Protein AF-A0A432KIL0-F1 (afdb_monomer_lite)

Structure (mmCIF, N/CA/C/O backbone):
data_AF-A0A432KIL0-F1
#
_entry.id   AF-A0A432KIL0-F1
#
loop_
_atom_site.group_PDB
_atom_site.id
_atom_site.type_symbol
_atom_site.label_atom_id
_atom_site.label_alt_id
_atom_site.label_comp_id
_atom_site.label_asym_id
_atom_site.label_entity_id
_atom_site.label_seq_id
_atom_site.pdbx_PDB_ins_code
_atom_site.Cartn_x
_atom_site.Cartn_y
_atom_site.Cartn_z
_atom_site.occupancy
_atom_site.B_iso_or_equiv
_atom_site.auth_seq_id
_atom_site.auth_comp_id
_atom_site.auth_asym_id
_atom_site.auth_atom_id
_atom_site.pdbx_PDB_model_num
ATOM 1 N N . MET A 1 1 ? -23.155 7.969 -18.375 1.00 41.41 1 MET A N 1
ATOM 2 C CA . MET A 1 1 ? -21.833 7.381 -18.048 1.00 41.41 1 MET A CA 1
ATOM 3 C C . MET A 1 1 ? -21.073 8.154 -16.961 1.00 41.41 1 MET A C 1
ATOM 5 O O . MET A 1 1 ? -20.628 7.535 -16.007 1.00 41.41 1 MET A O 1
ATOM 9 N N . LEU A 1 2 ? -21.016 9.494 -17.007 1.00 46.47 2 LEU A N 1
ATOM 10 C CA . LEU A 1 2 ? -20.268 10.335 -16.044 1.00 46.47 2 LEU A CA 1
ATOM 11 C C . LEU A 1 2 ? -20.782 10.332 -14.583 1.00 46.47 2 LEU A C 1
ATOM 13 O O . LEU A 1 2 ? -20.023 10.619 -13.663 1.00 46.47 2 LEU A O 1
ATOM 17 N N . LYS A 1 3 ? -22.050 9.970 -14.336 1.00 41.59 3 LYS A N 1
ATOM 18 C CA . LYS A 1 3 ? -22.606 9.853 -12.970 1.00 41.59 3 LYS A CA 1
ATOM 19 C C . LYS A 1 3 ? -22.033 8.663 -12.180 1.00 41.59 3 LYS A C 1
ATOM 21 O O . LYS A 1 3 ? -21.930 8.770 -10.965 1.00 41.59 3 LYS A O 1
ATOM 26 N N . LYS A 1 4 ? -21.621 7.576 -12.855 1.00 49.38 4 LYS A N 1
ATOM 27 C CA . LYS A 1 4 ? -20.997 6.399 -12.215 1.00 49.38 4 LYS A CA 1
ATOM 28 C C . LYS A 1 4 ? -19.566 6.685 -11.745 1.00 49.38 4 LYS A C 1
ATOM 30 O O . LYS A 1 4 ? -19.168 6.195 -10.701 1.00 49.38 4 LYS A O 1
ATOM 35 N N . LEU A 1 5 ? -18.831 7.551 -12.451 1.00 51.44 5 LEU A N 1
ATOM 36 C CA . LEU A 1 5 ? -17.496 8.002 -12.033 1.00 51.44 5 LEU A CA 1
ATOM 37 C C . LEU A 1 5 ? -17.541 8.834 -10.738 1.00 51.44 5 LEU A C 1
ATOM 39 O O . LEU A 1 5 ? -16.647 8.719 -9.916 1.00 51.44 5 LEU A O 1
ATOM 43 N N . LYS A 1 6 ? -18.619 9.599 -10.499 1.00 50.50 6 LYS A N 1
ATOM 44 C CA . LYS A 1 6 ? -18.862 10.287 -9.211 1.00 50.50 6 LYS A CA 1
ATOM 45 C C . LYS A 1 6 ? -19.185 9.338 -8.046 1.00 50.50 6 LYS A C 1
ATOM 47 O O . LYS A 1 6 ? -19.224 9.791 -6.909 1.00 50.50 6 LYS A O 1
ATOM 52 N N . GLN A 1 7 ? -19.468 8.064 -8.325 1.00 53.50 7 GLN A N 1
ATOM 53 C CA . GLN A 1 7 ? -19.742 7.027 -7.324 1.00 53.50 7 GLN A CA 1
ATOM 54 C C . GLN A 1 7 ? -18.546 6.100 -7.086 1.00 53.50 7 GLN A C 1
ATOM 56 O O . GLN A 1 7 ? -18.648 5.202 -6.251 1.00 53.50 7 GLN A O 1
ATOM 61 N N . LEU A 1 8 ? -17.424 6.305 -7.787 1.00 62.19 8 LEU A N 1
ATOM 62 C CA . LEU A 1 8 ? -16.148 5.715 -7.399 1.00 62.19 8 LEU A CA 1
ATOM 63 C C . LEU A 1 8 ? -15.757 6.399 -6.089 1.00 62.19 8 LEU A C 1
ATOM 65 O O . LEU A 1 8 ? -15.179 7.474 -6.084 1.00 62.19 8 LEU A O 1
ATOM 69 N N . GLY A 1 9 ? -16.248 5.850 -4.981 1.00 66.69 9 GLY A N 1
ATOM 70 C CA . GLY A 1 9 ? -16.006 6.385 -3.652 1.00 66.69 9 GLY A CA 1
ATOM 71 C C . GLY A 1 9 ? -14.551 6.169 -3.214 1.00 66.69 9 GLY A C 1
ATOM 72 O O . GLY A 1 9 ? -13.683 5.864 -4.033 1.00 66.69 9 GLY A O 1
ATOM 73 N N . PRO A 1 10 ? -14.274 6.204 -1.900 1.00 73.00 10 PRO A N 1
ATOM 74 C CA . PRO A 1 10 ? -12.912 6.120 -1.365 1.00 73.00 10 PRO A CA 1
ATOM 75 C C . PRO A 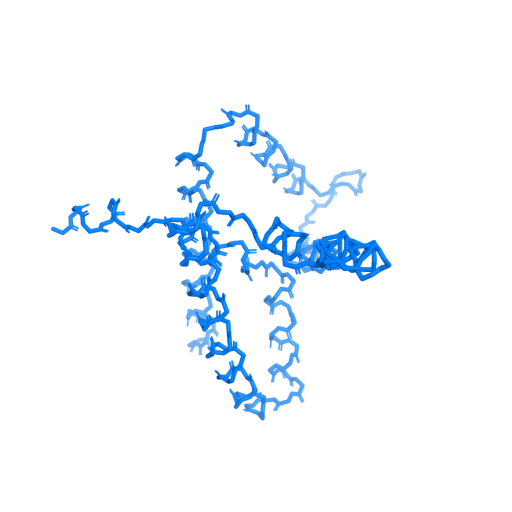1 10 ? -12.165 4.826 -1.734 1.00 73.00 10 PRO A C 1
ATOM 77 O O . PRO A 1 10 ? -10.958 4.753 -1.548 1.00 73.00 10 PRO A O 1
ATOM 80 N N . GLY A 1 11 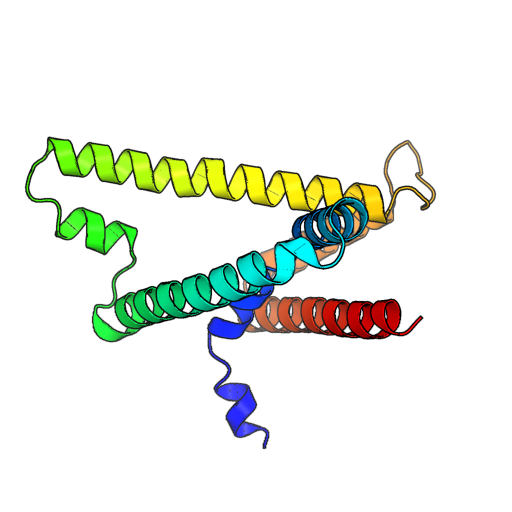? -12.846 3.813 -2.282 1.00 79.00 11 GLY A N 1
ATOM 81 C CA . GLY A 1 11 ? -12.232 2.568 -2.740 1.00 79.00 11 GLY A CA 1
ATOM 82 C C . GLY A 1 11 ? -11.145 2.759 -3.802 1.00 79.00 11 GLY A C 1
ATOM 83 O O . GLY A 1 11 ? -10.144 2.055 -3.743 1.00 79.00 11 GLY A O 1
ATOM 84 N N . MET A 1 12 ? -11.281 3.727 -4.721 1.00 77.00 12 MET A N 1
ATOM 85 C CA . MET A 1 12 ? -10.204 4.008 -5.684 1.00 77.00 12 MET A CA 1
ATOM 86 C C . MET A 1 12 ? -8.979 4.614 -5.010 1.00 77.00 12 MET A C 1
ATOM 88 O O . MET A 1 12 ? -7.861 4.229 -5.331 1.00 77.00 12 MET A O 1
ATOM 92 N N . LEU A 1 13 ? -9.183 5.518 -4.051 1.00 79.56 13 LEU A N 1
ATOM 93 C CA . LEU A 1 13 ? -8.091 6.082 -3.266 1.00 79.56 13 LEU A CA 1
ATOM 94 C C . LEU A 1 13 ? -7.368 4.992 -2.465 1.00 79.56 13 LEU A C 1
ATOM 96 O O . LEU A 1 13 ? -6.144 4.955 -2.436 1.00 79.56 13 LEU A O 1
ATOM 100 N N . VAL A 1 14 ? -8.133 4.087 -1.850 1.00 83.31 14 VAL A N 1
ATOM 101 C CA . VAL A 1 14 ? -7.592 2.943 -1.112 1.00 83.31 14 VAL A CA 1
ATOM 102 C C . VAL A 1 14 ? -6.798 2.038 -2.049 1.00 83.31 14 VAL A C 1
ATOM 104 O O . VAL A 1 14 ? -5.652 1.740 -1.747 1.00 83.31 14 VAL A O 1
ATOM 107 N N . ALA A 1 15 ? -7.354 1.652 -3.200 1.00 81.56 15 ALA A N 1
ATOM 108 C CA . ALA A 1 15 ? -6.648 0.837 -4.188 1.00 81.56 15 ALA A CA 1
ATOM 109 C C . ALA A 1 15 ? -5.368 1.521 -4.686 1.00 81.56 15 ALA A C 1
ATOM 111 O O . ALA A 1 15 ? -4.330 0.875 -4.794 1.00 81.56 15 ALA A O 1
ATOM 112 N N . ALA A 1 16 ? -5.424 2.833 -4.927 1.00 81.19 16 ALA A N 1
ATOM 113 C CA . ALA A 1 16 ? -4.270 3.587 -5.380 1.00 81.19 16 ALA A CA 1
ATOM 114 C C . ALA A 1 16 ? -3.162 3.672 -4.320 1.00 81.19 16 ALA A C 1
ATOM 116 O O . ALA A 1 16 ? -1.988 3.683 -4.669 1.00 81.19 16 ALA A O 1
ATOM 117 N N . ALA A 1 17 ? -3.516 3.668 -3.032 1.00 79.75 17 ALA A N 1
ATOM 118 C CA . ALA A 1 17 ? -2.543 3.651 -1.943 1.00 79.75 17 ALA A CA 1
ATOM 119 C C . ALA A 1 17 ? -1.747 2.332 -1.854 1.00 79.75 17 ALA A C 1
ATOM 121 O O . ALA A 1 17 ? -0.635 2.337 -1.328 1.00 79.75 17 ALA A O 1
ATOM 122 N N . PHE A 1 18 ? -2.285 1.221 -2.375 1.00 79.88 18 PHE A N 1
ATOM 123 C CA . PHE A 1 18 ? -1.635 -0.100 -2.363 1.00 79.88 18 PHE A CA 1
ATOM 124 C C . PHE A 1 18 ? -0.724 -0.367 -3.568 1.00 79.88 18 PHE A C 1
ATOM 126 O O . PHE A 1 18 ? -0.091 -1.419 -3.620 1.00 79.88 18 PHE A O 1
ATOM 133 N N . ILE A 1 19 ? -0.663 0.547 -4.539 1.00 84.06 19 ILE A N 1
ATOM 134 C CA . ILE A 1 19 ? 0.144 0.384 -5.750 1.00 84.06 19 ILE A CA 1
ATOM 135 C C . ILE A 1 19 ? 1.276 1.407 -5.712 1.00 84.06 19 ILE A C 1
ATOM 137 O O . ILE A 1 19 ? 1.045 2.610 -5.805 1.00 84.06 19 ILE A O 1
ATOM 141 N N . GLY A 1 20 ? 2.508 0.919 -5.587 1.00 86.75 20 GLY A N 1
ATOM 142 C CA . GLY A 1 20 ? 3.709 1.751 -5.546 1.00 86.75 20 GLY A CA 1
ATOM 143 C C . GLY A 1 20 ? 4.939 1.067 -6.149 1.00 86.75 20 GLY A C 1
ATOM 144 O O . GLY A 1 20 ? 4.912 -0.144 -6.400 1.00 86.75 20 GLY A O 1
ATOM 145 N N . PRO A 1 21 ? 6.039 1.808 -6.370 1.00 85.88 21 PRO A N 1
ATOM 146 C CA . PRO A 1 21 ? 7.266 1.266 -6.957 1.00 85.88 21 PRO A CA 1
ATOM 147 C C . PRO A 1 21 ? 7.796 0.030 -6.220 1.00 85.88 21 PRO A C 1
ATOM 149 O O . PRO A 1 21 ? 8.230 -0.920 -6.857 1.00 85.88 21 PRO A O 1
ATOM 152 N N . GLY A 1 22 ? 7.676 -0.024 -4.889 1.00 89.00 22 GLY A N 1
ATOM 153 C CA . GLY A 1 22 ? 8.122 -1.177 -4.100 1.00 89.00 22 GLY A CA 1
ATOM 154 C C . GLY A 1 22 ? 7.311 -2.444 -4.369 1.00 89.00 22 GLY A C 1
ATOM 155 O O . GLY A 1 22 ? 7.872 -3.536 -4.490 1.00 89.00 22 GLY A O 1
ATOM 156 N N . THR A 1 23 ? 5.989 -2.306 -4.521 1.00 89.00 23 THR A N 1
ATOM 157 C CA . THR A 1 23 ? 5.109 -3.429 -4.891 1.00 89.00 23 THR A CA 1
ATOM 158 C C . THR A 1 23 ? 5.413 -3.943 -6.295 1.00 89.00 23 THR A C 1
ATOM 160 O O . THR A 1 23 ? 5.444 -5.153 -6.511 1.00 89.00 23 THR A O 1
ATOM 163 N N . VAL A 1 24 ? 5.727 -3.032 -7.220 1.00 88.19 24 VAL A N 1
ATOM 164 C CA . VAL A 1 24 ? 6.138 -3.336 -8.594 1.00 88.19 24 VAL A CA 1
ATOM 165 C C . VAL A 1 24 ? 7.453 -4.103 -8.607 1.00 88.19 24 VAL A C 1
ATOM 167 O O . VAL A 1 24 ? 7.503 -5.200 -9.152 1.00 88.19 24 VAL A O 1
ATOM 170 N N . THR A 1 25 ? 8.491 -3.582 -7.950 1.00 88.12 25 THR A N 1
ATOM 171 C CA . THR A 1 25 ? 9.797 -4.242 -7.851 1.00 88.12 25 THR A CA 1
ATOM 172 C C . THR A 1 25 ? 9.665 -5.638 -7.251 1.00 88.12 25 THR A C 1
ATOM 174 O O . THR A 1 25 ? 10.170 -6.603 -7.819 1.00 88.12 25 THR A O 1
ATOM 177 N N . THR A 1 26 ? 8.927 -5.773 -6.147 1.00 89.12 26 THR A N 1
ATOM 178 C CA . THR A 1 26 ? 8.722 -7.069 -5.484 1.00 89.12 26 THR A CA 1
ATOM 179 C C . THR A 1 26 ? 7.989 -8.063 -6.387 1.00 89.12 26 THR A C 1
ATOM 181 O O . THR A 1 26 ? 8.403 -9.218 -6.481 1.00 89.12 26 THR A O 1
ATOM 184 N N . ALA A 1 27 ? 6.930 -7.632 -7.082 1.00 89.44 27 ALA A N 1
ATOM 185 C CA . ALA A 1 27 ? 6.190 -8.490 -8.005 1.00 89.44 27 ALA A CA 1
ATOM 186 C C . ALA A 1 27 ? 7.052 -8.922 -9.202 1.00 89.44 27 ALA A C 1
ATOM 188 O O . ALA A 1 27 ? 7.050 -10.100 -9.558 1.00 89.44 27 ALA A O 1
ATOM 189 N N . SER A 1 28 ? 7.835 -8.003 -9.774 1.00 89.25 28 SER A N 1
ATOM 190 C CA . SER A 1 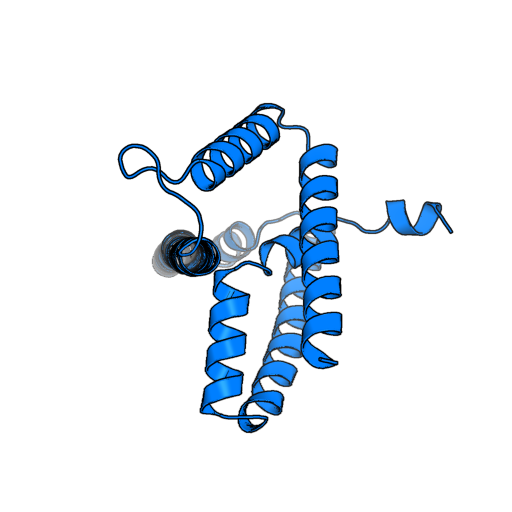28 ? 8.760 -8.293 -10.874 1.00 89.25 28 SER A CA 1
ATOM 191 C C . SER A 1 28 ? 9.860 -9.266 -10.453 1.00 89.25 28 SER A C 1
ATOM 193 O O . SER A 1 28 ? 10.114 -10.238 -11.158 1.00 89.25 28 SER A O 1
ATOM 195 N N . MET A 1 29 ? 10.472 -9.069 -9.280 1.00 90.38 29 MET A N 1
ATOM 196 C CA . MET A 1 29 ? 11.479 -9.991 -8.739 1.00 90.38 29 MET A CA 1
ATOM 197 C C . MET A 1 29 ? 10.894 -11.378 -8.461 1.00 90.38 29 MET A C 1
ATOM 199 O O . MET A 1 29 ? 11.521 -12.388 -8.776 1.00 90.38 29 MET A O 1
ATOM 203 N N . ALA A 1 30 ? 9.684 -11.444 -7.900 1.00 92.38 30 ALA A N 1
ATOM 204 C CA . ALA A 1 30 ? 8.996 -12.706 -7.661 1.00 92.38 30 ALA A CA 1
ATOM 205 C C . ALA A 1 30 ? 8.669 -13.434 -8.976 1.00 92.38 30 ALA A C 1
ATOM 207 O O . ALA A 1 30 ? 8.891 -14.639 -9.073 1.00 92.38 30 ALA A O 1
ATOM 208 N N . GLY A 1 31 ? 8.201 -12.714 -9.999 1.00 92.25 31 GLY A N 1
ATOM 209 C CA . GLY A 1 31 ? 7.958 -13.270 -11.331 1.00 92.25 31 GLY A CA 1
ATOM 210 C C . GLY A 1 31 ? 9.241 -13.750 -12.013 1.00 92.25 31 GLY A C 1
ATOM 211 O O . GLY A 1 31 ? 9.268 -14.852 -12.550 1.00 92.25 31 GLY A O 1
ATOM 212 N N . ALA A 1 32 ? 10.327 -12.979 -11.931 1.00 93.19 32 ALA A N 1
ATOM 213 C CA . ALA A 1 32 ? 11.622 -13.364 -12.488 1.00 93.19 32 ALA A CA 1
ATOM 214 C C . ALA A 1 32 ? 12.222 -14.599 -11.790 1.00 93.19 32 ALA A C 1
ATOM 216 O O . ALA A 1 32 ? 12.809 -15.453 -12.449 1.00 93.19 32 ALA A O 1
ATOM 217 N N . GLY A 1 33 ? 12.063 -14.711 -10.466 1.00 95.94 33 GLY A N 1
ATOM 218 C CA . GLY A 1 33 ? 12.617 -15.817 -9.680 1.00 95.94 33 GLY A CA 1
ATOM 219 C C . GLY A 1 33 ? 11.770 -17.094 -9.679 1.00 95.94 33 GLY A C 1
ATOM 220 O O . GLY A 1 33 ? 12.320 -18.191 -9.668 1.00 95.94 33 GLY A O 1
ATOM 221 N N . TYR A 1 34 ? 10.439 -16.971 -9.687 1.00 94.81 34 TYR A N 1
ATOM 222 C CA . TYR A 1 34 ? 9.512 -18.099 -9.510 1.00 94.81 34 TYR A CA 1
ATOM 223 C C . TYR A 1 34 ? 8.596 -18.348 -10.718 1.00 94.81 34 TYR A C 1
ATOM 225 O O . TYR A 1 34 ? 7.759 -19.260 -10.680 1.00 94.81 34 TYR A O 1
ATOM 233 N N . GLY A 1 35 ? 8.713 -17.551 -11.782 1.00 92.94 35 GLY A N 1
ATOM 234 C CA . GLY A 1 35 ? 7.808 -17.594 -12.926 1.00 92.94 35 GLY A CA 1
ATOM 235 C C . GLY A 1 35 ? 6.352 -17.420 -12.490 1.00 92.94 35 GLY A C 1
ATOM 236 O O . GLY A 1 35 ? 6.012 -16.566 -11.673 1.00 92.94 35 GLY A O 1
ATOM 237 N N . TYR A 1 36 ? 5.481 -18.295 -12.989 1.00 93.75 36 TYR A N 1
ATOM 238 C CA . TYR A 1 36 ? 4.047 -18.279 -12.682 1.00 93.75 36 TYR A CA 1
ATOM 239 C C . TYR A 1 36 ? 3.661 -19.042 -11.405 1.00 93.75 36 TYR A C 1
ATOM 241 O O . TYR A 1 36 ? 2.483 -19.103 -11.051 1.00 93.75 36 TYR A O 1
ATOM 249 N N . THR A 1 37 ? 4.630 -19.612 -10.683 1.00 95.81 37 THR A N 1
ATOM 250 C CA . THR A 1 37 ? 4.376 -20.489 -9.525 1.00 95.81 37 THR A CA 1
ATOM 251 C C . THR A 1 37 ? 3.580 -19.793 -8.418 1.00 95.81 37 THR A C 1
ATOM 253 O O . THR A 1 37 ? 2.779 -20.428 -7.739 1.00 95.81 37 THR A O 1
ATOM 256 N N . LEU A 1 38 ? 3.757 -18.480 -8.245 1.00 94.88 38 LEU A N 1
ATOM 257 C CA . LEU A 1 38 ? 3.115 -17.701 -7.180 1.00 94.88 38 LEU A CA 1
ATOM 258 C C . LEU A 1 38 ? 1.744 -17.113 -7.566 1.00 94.88 38 LEU A C 1
ATOM 260 O O . LEU A 1 38 ? 1.125 -16.431 -6.748 1.00 94.88 38 LEU A O 1
ATOM 264 N N . LEU A 1 39 ? 1.221 -17.394 -8.769 1.00 93.69 39 LEU A N 1
ATOM 265 C CA . LEU A 1 39 ? -0.075 -16.854 -9.208 1.00 93.69 39 LEU A CA 1
ATOM 266 C C . LEU A 1 39 ? -1.244 -17.284 -8.310 1.00 93.69 39 LEU A C 1
ATOM 268 O O . LEU A 1 39 ? -2.148 -16.489 -8.055 1.00 93.69 39 LEU A O 1
ATOM 272 N N . TRP A 1 40 ? -1.227 -18.511 -7.782 1.00 95.31 40 TRP A N 1
ATOM 273 C CA . TRP A 1 40 ? -2.280 -18.972 -6.869 1.00 95.31 40 TRP A CA 1
ATOM 274 C C . TRP A 1 40 ? -2.279 -18.175 -5.554 1.00 95.31 40 TRP A C 1
ATOM 276 O O . TRP A 1 40 ? -3.343 -17.830 -5.036 1.00 95.31 40 TRP A O 1
ATOM 286 N N . ALA A 1 41 ? -1.093 -17.835 -5.037 1.00 94.50 41 ALA A N 1
ATOM 287 C CA . ALA A 1 41 ? -0.940 -17.046 -3.819 1.00 94.50 41 ALA A CA 1
ATOM 288 C C . ALA A 1 41 ? -1.406 -15.601 -4.047 1.00 94.50 41 ALA A C 1
ATOM 290 O O . ALA A 1 41 ? -2.075 -15.022 -3.191 1.00 94.50 41 ALA A O 1
ATOM 291 N N . MET A 1 42 ? -1.127 -15.047 -5.231 1.00 92.31 42 MET A N 1
ATOM 292 C CA . MET A 1 42 ? -1.634 -13.742 -5.655 1.00 92.31 42 MET A CA 1
ATOM 293 C C . MET A 1 42 ? -3.166 -13.726 -5.724 1.00 92.31 42 MET A C 1
ATOM 295 O O . MET A 1 42 ? -3.792 -12.828 -5.165 1.00 92.31 42 MET A O 1
ATOM 299 N N . LEU A 1 43 ? -3.783 -14.743 -6.337 1.00 95.44 43 LEU A N 1
ATOM 300 C CA . LEU A 1 43 ? -5.241 -14.861 -6.403 1.00 95.44 43 LEU A CA 1
ATOM 301 C C . LEU A 1 43 ? -5.865 -14.918 -5.001 1.00 95.44 43 LEU A C 1
ATOM 303 O O . LEU A 1 43 ? -6.820 -14.194 -4.716 1.00 95.44 43 LEU A O 1
ATOM 307 N N . PHE A 1 44 ? -5.298 -15.731 -4.106 1.00 96.50 44 PHE A N 1
ATOM 308 C CA . PHE A 1 44 ? -5.745 -15.803 -2.715 1.00 96.50 44 PHE A CA 1
ATOM 309 C C . PHE A 1 44 ? -5.607 -14.452 -1.998 1.00 96.50 44 PHE A C 1
ATOM 311 O O . PHE A 1 44 ? -6.538 -14.015 -1.322 1.00 96.50 44 PHE A O 1
ATOM 318 N N . SER A 1 45 ? -4.478 -13.762 -2.183 1.00 93.88 45 SER A N 1
ATOM 319 C CA . SER A 1 45 ? -4.232 -12.441 -1.599 1.00 93.88 45 SER A CA 1
ATOM 320 C C . SER A 1 45 ? -5.263 -11.404 -2.060 1.00 93.88 45 SER A C 1
ATOM 322 O O . SER A 1 45 ? -5.786 -10.652 -1.235 1.00 93.88 45 SER A O 1
ATOM 324 N N . ILE A 1 46 ? -5.636 -11.407 -3.344 1.00 93.12 46 ILE A N 1
ATOM 325 C CA . ILE A 1 46 ? -6.673 -10.519 -3.890 1.00 93.12 46 ILE A CA 1
ATOM 326 C C . ILE A 1 46 ? -8.027 -10.795 -3.228 1.00 93.12 46 ILE A C 1
ATOM 328 O O . ILE A 1 46 ? -8.680 -9.863 -2.757 1.00 93.12 46 ILE A O 1
ATOM 332 N N . LEU A 1 47 ? -8.440 -12.063 -3.134 1.00 96.19 47 LEU A N 1
ATOM 333 C CA . LEU A 1 47 ? -9.709 -12.440 -2.498 1.00 96.19 47 LEU A CA 1
ATOM 334 C C . LEU A 1 47 ? -9.744 -12.062 -1.012 1.00 96.19 47 LEU A C 1
ATOM 336 O O . LEU A 1 47 ? -10.736 -11.502 -0.532 1.00 96.19 47 LEU A O 1
ATOM 340 N N . ALA A 1 48 ? -8.649 -12.318 -0.293 1.00 95.94 48 ALA A N 1
ATOM 341 C CA . ALA A 1 48 ? -8.502 -11.922 1.101 1.00 95.94 48 ALA A CA 1
ATOM 342 C C . ALA A 1 48 ? -8.604 -10.397 1.251 1.00 95.94 48 ALA A C 1
ATOM 344 O O . ALA A 1 48 ? -9.346 -9.906 2.100 1.00 95.94 48 ALA A O 1
ATOM 345 N N . THR A 1 49 ? -7.932 -9.644 0.378 1.00 93.31 49 THR A N 1
ATOM 346 C CA . THR A 1 49 ? -7.931 -8.175 0.395 1.00 93.31 49 THR A CA 1
ATOM 347 C C . THR A 1 49 ? -9.326 -7.617 0.142 1.00 93.31 49 THR A C 1
ATOM 349 O O . THR A 1 49 ? -9.798 -6.791 0.917 1.00 93.31 49 THR A O 1
ATOM 352 N N . ILE A 1 50 ? -10.030 -8.098 -0.888 1.00 92.62 50 ILE A N 1
ATOM 353 C CA . ILE A 1 50 ? -11.403 -7.666 -1.187 1.00 92.62 50 ILE A CA 1
ATOM 354 C C . ILE A 1 50 ? -12.313 -7.905 0.022 1.00 92.62 50 ILE A C 1
ATOM 356 O O . ILE A 1 50 ? -13.051 -7.006 0.422 1.00 92.62 50 ILE A O 1
ATOM 360 N N . THR A 1 51 ? -12.216 -9.081 0.642 1.00 95.25 51 THR A N 1
ATOM 361 C CA . THR A 1 51 ? -13.032 -9.443 1.809 1.00 95.25 51 THR A CA 1
ATOM 362 C C . THR A 1 51 ? -12.746 -8.530 3.003 1.00 95.25 51 THR A C 1
ATOM 364 O O . THR A 1 51 ? -13.667 -7.981 3.607 1.00 95.25 51 THR A O 1
ATOM 367 N N . LEU A 1 52 ? -11.470 -8.309 3.332 1.00 93.88 52 LEU A N 1
ATOM 368 C CA . LEU A 1 52 ? -11.072 -7.469 4.465 1.00 93.88 52 LEU A CA 1
ATOM 369 C C . LEU A 1 52 ? -11.426 -5.988 4.248 1.00 93.88 52 LEU A C 1
ATOM 371 O O . LEU A 1 52 ? -11.877 -5.313 5.184 1.00 93.88 52 LEU A O 1
ATOM 375 N N . GLN A 1 53 ? -11.287 -5.483 3.019 1.00 92.00 53 GLN A N 1
ATOM 376 C CA . GLN A 1 53 ? -11.646 -4.102 2.698 1.00 92.00 53 GLN A CA 1
ATOM 377 C C . GLN A 1 53 ? -13.157 -3.883 2.682 1.00 92.00 53 GLN A C 1
ATOM 379 O O . GLN A 1 53 ? -13.612 -2.842 3.155 1.00 92.00 53 GLN A O 1
ATOM 384 N N . GLU A 1 54 ? -13.944 -4.864 2.236 1.00 92.19 54 GLU A N 1
ATOM 385 C CA . GLU A 1 54 ? -15.406 -4.837 2.351 1.00 92.19 54 GLU A CA 1
ATOM 386 C C . GLU A 1 54 ? -15.844 -4.732 3.818 1.00 92.19 54 GLU A C 1
ATOM 388 O O . GLU A 1 54 ? -16.615 -3.836 4.177 1.00 92.19 5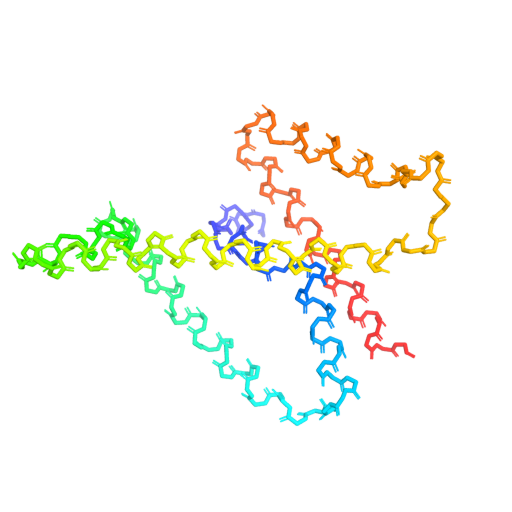4 GLU A O 1
ATOM 393 N N . MET A 1 55 ? -15.273 -5.569 4.692 1.00 93.56 55 MET A N 1
ATOM 394 C CA . MET A 1 55 ? -15.579 -5.556 6.124 1.00 93.56 55 MET A CA 1
ATOM 395 C C . MET A 1 55 ? -15.241 -4.207 6.766 1.00 93.56 55 MET A C 1
ATOM 397 O O . MET A 1 55 ? -16.023 -3.678 7.562 1.00 93.56 55 MET A O 1
ATOM 401 N N . THR A 1 56 ? -14.097 -3.627 6.401 1.00 91.62 56 THR A N 1
ATOM 402 C CA . THR A 1 56 ? -13.657 -2.317 6.898 1.00 91.62 56 THR A CA 1
ATOM 403 C C . THR A 1 56 ? -14.560 -1.193 6.383 1.00 91.62 56 THR A C 1
ATOM 405 O O . THR A 1 56 ? -14.945 -0.307 7.149 1.00 91.62 56 THR A O 1
ATOM 408 N N . ALA A 1 57 ? -14.976 -1.250 5.115 1.00 90.44 57 ALA A N 1
ATOM 409 C CA . ALA A 1 57 ? -15.905 -0.288 4.530 1.00 90.44 57 ALA A CA 1
ATOM 410 C C . ALA A 1 57 ? -17.284 -0.339 5.207 1.00 90.44 57 ALA A C 1
ATOM 412 O O . ALA A 1 57 ? -17.860 0.702 5.537 1.00 90.44 57 ALA A O 1
ATOM 413 N N . ARG A 1 58 ? -17.805 -1.538 5.487 1.00 92.00 58 ARG A N 1
ATOM 414 C CA . ARG A 1 58 ? -19.040 -1.716 6.263 1.00 92.00 58 ARG A CA 1
ATOM 415 C C . ARG A 1 58 ? -18.925 -1.175 7.679 1.00 92.00 58 ARG A C 1
ATOM 417 O O . ARG A 1 58 ? -19.849 -0.515 8.146 1.00 92.00 58 ARG A O 1
ATOM 424 N N . LEU A 1 59 ? -17.801 -1.407 8.354 1.00 92.94 59 LEU A N 1
ATOM 425 C CA . LEU A 1 59 ? -17.566 -0.860 9.690 1.00 92.94 59 LEU A CA 1
ATOM 426 C C . LEU A 1 59 ? -17.606 0.680 9.676 1.00 92.94 59 LEU A C 1
ATOM 428 O O . LEU A 1 59 ? -18.302 1.287 10.490 1.00 92.94 59 LEU A O 1
ATOM 432 N N . GLY A 1 60 ? -16.943 1.307 8.702 1.00 91.31 60 GLY A N 1
ATOM 433 C CA . GLY A 1 60 ? -16.934 2.763 8.554 1.00 91.31 60 GLY A CA 1
ATOM 434 C C . GLY A 1 60 ? -18.300 3.356 8.189 1.00 91.31 60 GLY A C 1
ATOM 435 O O . GLY A 1 60 ? -18.670 4.410 8.697 1.00 91.31 60 GLY A O 1
ATOM 436 N N . THR A 1 61 ? -19.079 2.678 7.343 1.00 90.12 61 THR A N 1
ATOM 437 C CA . THR A 1 61 ? -20.369 3.195 6.848 1.00 90.12 61 THR A CA 1
ATOM 438 C C . THR A 1 61 ? -21.543 2.905 7.781 1.00 90.12 61 THR A C 1
ATOM 440 O O . THR A 1 61 ? -22.365 3.788 8.018 1.00 90.12 61 THR A O 1
ATOM 443 N N . GLN A 1 62 ? -21.625 1.690 8.331 1.00 92.75 62 GLN A N 1
ATOM 444 C CA . GLN A 1 62 ? -22.743 1.251 9.171 1.00 92.75 62 GLN A CA 1
ATOM 445 C C . GLN A 1 62 ? -22.503 1.560 10.648 1.00 92.75 62 GLN A C 1
ATOM 447 O O . GLN A 1 62 ? -23.373 2.124 11.308 1.00 92.75 62 GLN A O 1
ATOM 452 N N . ALA A 1 63 ? -21.324 1.213 11.175 1.00 90.38 63 ALA A N 1
ATOM 453 C CA . ALA A 1 63 ? -21.009 1.428 12.587 1.00 90.38 63 ALA A CA 1
ATOM 454 C C . ALA A 1 63 ? -20.466 2.837 12.870 1.00 90.38 63 ALA A C 1
ATOM 456 O O . ALA A 1 63 ? -20.441 3.237 14.032 1.00 90.38 63 ALA A O 1
ATOM 457 N N . LYS A 1 64 ? -20.059 3.589 11.832 1.00 92.25 64 LYS A N 1
ATOM 458 C CA . LYS A 1 64 ? -19.415 4.914 11.936 1.00 92.25 64 LYS A CA 1
ATOM 459 C C . LYS A 1 64 ? -18.186 4.904 12.848 1.00 92.25 64 LYS A C 1
ATOM 461 O O . LYS A 1 64 ? -17.962 5.842 13.607 1.00 92.25 64 LYS A O 1
ATOM 466 N N . MET A 1 65 ? -17.420 3.817 12.789 1.00 91.56 65 MET A N 1
ATOM 467 C CA . MET A 1 65 ? -16.243 3.595 13.625 1.00 91.56 65 MET A CA 1
ATOM 468 C C . MET A 1 65 ? -15.061 3.123 12.784 1.00 91.56 65 MET A C 1
ATOM 470 O O . MET A 1 65 ? -15.229 2.366 11.826 1.00 91.56 65 MET A O 1
ATOM 474 N N . GLY A 1 66 ? -13.856 3.520 13.186 1.00 90.12 66 GLY A N 1
ATOM 475 C CA . GLY A 1 66 ? -12.620 2.927 12.676 1.00 90.12 66 GLY A CA 1
ATOM 476 C C . GLY A 1 66 ? -12.351 1.541 13.278 1.00 90.12 66 GLY A C 1
ATOM 477 O O . GLY A 1 66 ? -12.847 1.207 14.357 1.00 90.12 66 GLY A O 1
ATOM 478 N N . LEU A 1 67 ? -11.505 0.736 12.623 1.00 89.31 67 LEU A N 1
ATOM 479 C CA . LEU A 1 67 ? -11.140 -0.600 13.117 1.00 89.31 67 LEU A CA 1
ATOM 480 C C . LEU A 1 67 ? -10.522 -0.549 14.525 1.00 89.31 67 LEU A C 1
ATOM 482 O O . LEU A 1 67 ? -10.926 -1.308 15.406 1.00 89.31 67 LEU A O 1
ATOM 486 N N . GLY A 1 68 ? -9.604 0.391 14.771 1.00 88.44 68 GLY A N 1
ATOM 487 C CA . GLY A 1 68 ? -8.990 0.577 16.091 1.00 88.44 68 GLY A CA 1
ATOM 488 C C . GLY A 1 68 ? -10.003 0.948 17.182 1.00 88.44 68 GLY A C 1
ATOM 489 O O . GLY A 1 68 ? -9.927 0.446 18.305 1.00 88.44 68 GLY A O 1
ATOM 490 N N . GLU A 1 69 ? -11.003 1.767 16.851 1.00 88.00 69 GLU A N 1
ATOM 491 C CA . GLU A 1 69 ? -12.076 2.139 17.779 1.00 88.00 69 GLU A CA 1
ATOM 492 C C . GLU A 1 69 ? -12.985 0.949 18.093 1.00 88.00 69 GLU A C 1
ATOM 494 O O . GLU A 1 69 ? -13.342 0.732 19.254 1.00 88.00 69 GLU A O 1
ATOM 499 N N . ALA A 1 70 ? -13.332 0.154 17.078 1.00 90.69 70 ALA A N 1
ATOM 500 C CA . ALA A 1 70 ? -14.148 -1.043 17.240 1.00 90.69 70 ALA A CA 1
ATOM 501 C C . ALA A 1 70 ? -13.445 -2.087 18.121 1.00 90.69 70 ALA A C 1
ATOM 503 O O . ALA A 1 70 ? -14.059 -2.626 19.045 1.00 90.69 70 ALA A O 1
ATOM 504 N N . ILE A 1 71 ? -12.144 -2.309 17.902 1.00 89.25 71 ILE A N 1
ATOM 505 C CA . ILE A 1 71 ? -11.316 -3.187 18.739 1.00 89.25 71 ILE A CA 1
ATOM 506 C C . ILE A 1 71 ? -11.302 -2.679 20.187 1.00 89.25 71 ILE A C 1
ATOM 508 O O . ILE A 1 71 ? -11.595 -3.432 21.117 1.00 89.25 71 ILE A O 1
ATOM 512 N N . ARG A 1 72 ? -11.049 -1.380 20.398 1.00 85.06 72 ARG A N 1
ATOM 513 C CA . ARG A 1 72 ? -11.041 -0.771 21.738 1.00 85.06 72 ARG A CA 1
ATOM 514 C C . ARG A 1 72 ? -12.386 -0.905 22.457 1.00 85.06 72 ARG A C 1
ATOM 516 O O . ARG A 1 72 ? -12.394 -1.153 23.665 1.00 85.06 72 ARG A O 1
ATOM 523 N N . LYS A 1 73 ? -13.501 -0.730 21.739 1.00 87.75 73 LYS A N 1
ATOM 524 C CA . LYS A 1 73 ? -14.867 -0.819 22.283 1.00 87.75 73 LYS A CA 1
ATOM 525 C C . LYS A 1 73 ? -15.249 -2.253 22.652 1.00 87.75 73 LYS A C 1
ATOM 527 O O . LYS A 1 73 ? -15.928 -2.447 23.654 1.00 87.75 73 LYS A O 1
ATOM 532 N N . LYS A 1 74 ? -14.798 -3.246 21.878 1.00 88.31 74 LYS A N 1
ATOM 533 C CA . LYS A 1 74 ? -15.062 -4.670 22.139 1.00 88.31 74 LYS A CA 1
ATOM 534 C C . LYS A 1 74 ? -14.216 -5.231 23.288 1.00 88.31 74 LYS A C 1
ATOM 536 O O . LYS A 1 74 ? -14.671 -6.129 23.991 1.00 88.31 74 LYS A O 1
ATOM 541 N N . SER A 1 75 ? -13.011 -4.702 23.508 1.00 85.44 75 SER A N 1
ATOM 542 C CA . SER A 1 75 ? -12.141 -5.144 24.604 1.00 85.44 75 SER A CA 1
ATOM 543 C C . SER A 1 75 ? -12.679 -4.695 25.969 1.00 85.44 75 SER A C 1
ATOM 545 O O . SER A 1 75 ? -12.583 -3.521 26.346 1.00 85.44 75 SER A O 1
ATOM 547 N N . THR A 1 76 ? -13.231 -5.656 26.715 1.00 81.88 76 THR A N 1
ATOM 548 C CA . THR A 1 76 ? -13.784 -5.490 28.071 1.00 81.88 76 THR A CA 1
ATOM 549 C C . THR A 1 76 ? -12.709 -5.543 29.156 1.00 81.88 76 THR A C 1
ATOM 551 O O . THR A 1 76 ? -12.782 -4.798 30.129 1.00 81.88 76 THR A O 1
ATOM 554 N N . ASN A 1 77 ? -11.673 -6.369 28.976 1.00 89.25 77 ASN A N 1
ATOM 555 C CA . ASN A 1 77 ? -10.557 -6.477 29.914 1.00 89.25 77 ASN A CA 1
ATOM 556 C C . ASN A 1 77 ? -9.501 -5.385 29.645 1.00 89.25 77 ASN A C 1
ATOM 558 O O . ASN A 1 77 ? -9.058 -5.190 28.510 1.00 89.25 77 ASN A O 1
ATOM 562 N N . LYS A 1 78 ? -9.078 -4.691 30.710 1.00 87.50 78 LYS A N 1
ATOM 563 C CA . LYS A 1 78 ? -8.080 -3.612 30.674 1.00 87.50 78 LYS A CA 1
ATOM 564 C C . LYS A 1 78 ? -6.748 -4.071 30.061 1.00 87.50 78 LYS A C 1
ATOM 566 O O . LYS A 1 78 ? -6.177 -3.327 29.270 1.00 87.50 78 LYS A O 1
ATOM 571 N N . LEU A 1 79 ? -6.302 -5.297 30.346 1.00 90.50 79 LEU A N 1
ATOM 572 C CA . LEU A 1 79 ? -5.077 -5.868 29.774 1.00 90.50 79 LEU A CA 1
ATOM 573 C C . LEU A 1 79 ? -5.208 -6.084 28.260 1.00 90.50 79 LEU A C 1
ATOM 575 O O . LEU A 1 79 ? -4.381 -5.595 27.495 1.00 90.50 79 LEU A O 1
ATOM 579 N N . LEU A 1 80 ? -6.287 -6.744 27.820 1.00 87.69 80 LEU A N 1
ATOM 580 C CA . LEU A 1 80 ? -6.560 -6.969 26.394 1.00 87.69 80 LEU A CA 1
ATOM 581 C C . LEU A 1 80 ? -6.658 -5.648 25.631 1.00 87.69 80 LEU A C 1
ATOM 583 O O . LEU A 1 80 ? -6.166 -5.546 24.517 1.00 87.69 80 LEU A O 1
ATOM 587 N N . ARG A 1 81 ? -7.251 -4.617 26.239 1.00 88.00 81 ARG A N 1
ATOM 588 C CA . ARG A 1 81 ? -7.349 -3.289 25.629 1.00 88.00 81 ARG A CA 1
ATOM 589 C C . ARG A 1 81 ? -5.973 -2.675 25.358 1.00 88.00 81 ARG A C 1
ATOM 591 O O . ARG A 1 81 ? -5.775 -2.157 24.263 1.00 88.00 81 ARG A O 1
ATOM 598 N N . TYR A 1 82 ? -5.042 -2.730 26.313 1.00 89.69 82 TYR A N 1
ATOM 599 C CA . TYR A 1 82 ? -3.685 -2.213 26.104 1.00 89.69 82 TYR A CA 1
ATOM 600 C C . TYR A 1 82 ? -2.897 -3.046 25.092 1.00 89.69 82 TYR A C 1
ATOM 602 O O . TYR A 1 82 ? -2.230 -2.468 24.238 1.00 89.69 82 TYR A O 1
ATOM 610 N N . LEU A 1 83 ? -3.028 -4.377 25.122 1.00 90.81 83 LEU A N 1
ATOM 611 C CA . LEU A 1 83 ? -2.394 -5.255 24.134 1.00 90.81 83 LEU A CA 1
ATOM 612 C C . LEU A 1 83 ? -2.910 -4.982 22.719 1.00 90.81 83 LEU A C 1
ATOM 614 O O . LEU A 1 83 ? -2.118 -4.795 21.801 1.00 90.81 83 LEU A O 1
ATOM 618 N N . SER A 1 84 ? -4.229 -4.897 22.539 1.00 90.00 84 SER A N 1
ATOM 619 C CA . SER A 1 84 ? -4.824 -4.568 21.244 1.00 90.00 84 SER A CA 1
ATOM 620 C C . SER A 1 84 ? -4.411 -3.183 20.754 1.00 90.00 84 SER A C 1
ATOM 622 O O . SER A 1 84 ? -4.143 -3.013 19.571 1.00 90.00 84 SER A O 1
ATOM 624 N N . PHE A 1 85 ? -4.338 -2.195 21.649 1.00 88.44 85 PHE A N 1
ATOM 625 C CA . PHE A 1 85 ? -3.856 -0.862 21.301 1.00 88.44 85 PHE A CA 1
ATOM 626 C C . PHE A 1 85 ? -2.394 -0.895 20.840 1.00 88.44 85 PHE A C 1
ATOM 628 O O . PHE A 1 85 ? -2.085 -0.364 19.777 1.00 88.44 85 PHE A O 1
ATOM 635 N N . GLY A 1 86 ? -1.519 -1.573 21.590 1.00 90.75 86 GLY A N 1
ATOM 636 C CA . GLY A 1 86 ? -0.116 -1.750 21.217 1.00 90.75 86 GLY A CA 1
ATOM 637 C C . GLY A 1 86 ? 0.040 -2.451 19.869 1.00 90.75 86 GLY A C 1
ATOM 638 O O . GLY A 1 86 ? 0.816 -1.999 19.035 1.00 90.75 86 GLY A O 1
ATOM 639 N N . LEU A 1 87 ? -0.754 -3.494 19.615 1.00 90.31 87 LEU A N 1
ATOM 640 C CA . LEU A 1 87 ? -0.743 -4.223 18.348 1.00 90.31 87 LEU A CA 1
ATOM 641 C C . LEU A 1 87 ? -1.200 -3.344 17.177 1.00 90.31 87 LEU A C 1
ATOM 643 O O . LEU A 1 87 ? -0.544 -3.338 16.143 1.00 90.31 87 LEU A O 1
ATOM 647 N N . VAL A 1 88 ? -2.278 -2.568 17.337 1.00 91.12 88 VAL A N 1
ATOM 648 C CA . VAL A 1 88 ? -2.774 -1.660 16.287 1.00 91.12 88 VAL A CA 1
ATOM 649 C C . VAL A 1 88 ? -1.759 -0.561 15.981 1.00 91.12 88 VAL A C 1
ATOM 651 O O . VAL A 1 88 ? -1.459 -0.325 14.815 1.00 91.12 88 VAL A O 1
ATOM 654 N N . ILE A 1 89 ? -1.206 0.095 17.005 1.00 91.06 89 ILE A N 1
ATOM 655 C CA . ILE A 1 89 ? -0.197 1.143 16.806 1.00 91.06 89 ILE A CA 1
ATOM 656 C C . ILE A 1 89 ? 1.066 0.563 16.170 1.00 91.06 89 ILE A C 1
ATOM 658 O O . ILE A 1 89 ? 1.578 1.141 15.218 1.00 91.06 89 ILE A O 1
ATOM 662 N N . SER A 1 90 ? 1.530 -0.595 16.640 1.00 92.56 90 SER A N 1
ATOM 663 C CA . SER A 1 90 ? 2.668 -1.304 16.051 1.00 92.56 90 SER A CA 1
ATOM 664 C C . SER A 1 90 ? 2.423 -1.633 14.578 1.00 92.56 90 SER A C 1
ATOM 666 O O . SER A 1 90 ? 3.246 -1.295 13.733 1.00 92.56 90 SER A O 1
ATOM 668 N N . ALA A 1 91 ? 1.260 -2.197 14.243 1.00 90.00 91 ALA A N 1
ATOM 669 C CA . ALA A 1 91 ? 0.902 -2.523 12.867 1.00 90.00 91 ALA A CA 1
ATOM 670 C C . ALA A 1 91 ? 0.857 -1.279 11.966 1.00 90.00 91 ALA A C 1
ATOM 672 O O . ALA A 1 91 ? 1.361 -1.322 10.850 1.00 90.00 91 ALA A O 1
ATOM 673 N N . ILE A 1 92 ? 0.306 -0.162 12.453 1.00 91.25 92 ILE A N 1
ATOM 674 C CA . ILE A 1 92 ? 0.267 1.100 11.702 1.00 91.25 92 ILE A CA 1
ATOM 675 C C . ILE A 1 92 ? 1.680 1.651 11.507 1.00 91.25 92 ILE A C 1
ATOM 677 O O . ILE A 1 92 ? 2.044 2.004 10.393 1.00 91.25 92 ILE A O 1
ATOM 681 N N . VAL A 1 93 ? 2.481 1.741 12.569 1.00 93.56 93 VAL A N 1
ATOM 682 C CA . VAL A 1 93 ? 3.801 2.381 12.507 1.00 93.56 93 VAL A CA 1
ATOM 683 C C . VAL A 1 93 ? 4.790 1.510 11.743 1.00 93.56 93 VAL A C 1
ATOM 685 O O . VAL A 1 93 ? 5.353 1.956 10.750 1.00 93.56 93 VAL A O 1
ATOM 688 N N . ILE A 1 94 ? 4.986 0.264 12.175 1.00 94.81 94 ILE A N 1
ATOM 689 C CA . ILE A 1 94 ? 5.970 -0.647 11.581 1.00 94.81 94 ILE A CA 1
ATOM 690 C C . ILE A 1 94 ? 5.525 -1.066 10.182 1.00 94.81 94 ILE A C 1
ATOM 692 O O . ILE A 1 94 ? 6.336 -1.058 9.261 1.00 94.81 94 ILE A O 1
ATOM 696 N N . GLY A 1 95 ? 4.241 -1.389 10.003 1.00 91.50 95 GLY A N 1
ATOM 697 C CA . GLY A 1 95 ? 3.706 -1.800 8.707 1.00 91.50 95 GLY A CA 1
ATOM 698 C C . GLY A 1 95 ? 3.820 -0.697 7.660 1.00 91.50 95 GLY A C 1
ATOM 699 O O . GLY A 1 95 ? 4.359 -0.942 6.583 1.00 91.50 95 GLY A O 1
ATOM 700 N N . ASN A 1 96 ? 3.400 0.532 7.985 1.00 91.31 96 ASN A N 1
ATOM 701 C CA . ASN A 1 96 ? 3.528 1.645 7.042 1.00 91.31 96 ASN A CA 1
ATOM 702 C C . ASN A 1 96 ? 4.988 2.052 6.828 1.00 91.31 96 ASN A C 1
ATOM 704 O O . ASN A 1 96 ? 5.345 2.388 5.707 1.00 91.31 96 ASN A O 1
ATOM 708 N N . ALA A 1 97 ? 5.846 1.991 7.853 1.00 93.00 97 ALA A N 1
ATOM 709 C CA . ALA A 1 97 ? 7.272 2.270 7.681 1.00 93.00 97 ALA A CA 1
ATOM 710 C C . ALA A 1 97 ? 7.944 1.254 6.746 1.00 93.00 97 ALA A C 1
ATOM 712 O O . ALA A 1 97 ? 8.709 1.645 5.869 1.00 93.00 97 ALA A O 1
ATOM 713 N N . ALA A 1 98 ? 7.635 -0.037 6.894 1.00 90.75 98 ALA A N 1
ATOM 714 C CA . ALA A 1 98 ? 8.137 -1.079 6.004 1.00 90.75 98 ALA A CA 1
ATOM 715 C C . ALA A 1 98 ? 7.610 -0.902 4.572 1.00 90.75 98 ALA A C 1
ATOM 717 O O . ALA A 1 98 ? 8.380 -0.990 3.617 1.00 90.75 98 ALA A O 1
ATOM 718 N N . TYR A 1 99 ? 6.315 -0.604 4.425 1.00 89.50 99 TYR A N 1
ATOM 719 C CA . TYR A 1 99 ? 5.698 -0.339 3.126 1.00 89.50 99 TYR A CA 1
ATOM 720 C C . TYR A 1 99 ? 6.335 0.870 2.427 1.00 89.50 99 TYR A C 1
ATOM 722 O O . TYR A 1 99 ? 6.743 0.779 1.270 1.00 89.50 99 TYR A O 1
ATOM 730 N N . GLU A 1 100 ? 6.494 1.980 3.148 1.00 90.50 100 GLU A N 1
ATOM 731 C CA . GLU A 1 100 ? 7.080 3.204 2.607 1.00 90.50 100 GLU A CA 1
ATOM 732 C C . GLU A 1 100 ? 8.567 3.026 2.289 1.00 90.50 100 GLU A C 1
ATOM 734 O O . GLU A 1 100 ? 9.030 3.454 1.236 1.00 90.50 100 GLU A O 1
ATOM 739 N N . SER A 1 101 ? 9.312 2.314 3.139 1.00 89.94 101 SER A N 1
ATOM 740 C CA . SER A 1 101 ? 10.703 1.950 2.859 1.00 89.94 101 SER A CA 1
ATOM 741 C C . SER A 1 101 ? 10.827 1.146 1.562 1.00 89.94 101 SER A C 1
ATOM 743 O O . SER A 1 101 ? 11.714 1.433 0.757 1.00 89.94 101 SER A O 1
ATOM 745 N N . GLY A 1 102 ? 9.915 0.199 1.319 1.00 89.75 102 GLY A N 1
ATOM 746 C CA . GLY A 1 102 ? 9.849 -0.544 0.062 1.00 89.75 102 GLY A CA 1
ATOM 747 C C . GLY A 1 102 ? 9.560 0.357 -1.141 1.00 89.75 102 GLY A C 1
ATOM 748 O O . GLY A 1 102 ? 10.206 0.221 -2.179 1.00 89.75 102 GLY A O 1
ATOM 749 N N . ASN A 1 103 ? 8.633 1.309 -1.008 1.00 89.44 103 ASN A N 1
ATOM 750 C CA . ASN A 1 103 ? 8.322 2.266 -2.073 1.00 89.44 103 ASN A CA 1
ATOM 751 C C . ASN A 1 103 ? 9.487 3.203 -2.391 1.00 89.44 103 ASN A C 1
ATOM 753 O O . ASN A 1 103 ? 9.744 3.452 -3.567 1.00 89.44 103 ASN A O 1
ATOM 757 N N . LEU A 1 104 ? 10.215 3.674 -1.377 1.00 87.25 104 LEU A N 1
ATOM 758 C CA . LEU A 1 104 ? 11.404 4.503 -1.562 1.00 87.25 104 LEU A CA 1
ATOM 759 C C . LEU A 1 104 ? 12.525 3.727 -2.256 1.00 87.25 104 LEU A C 1
ATOM 761 O O . LEU A 1 104 ? 13.087 4.221 -3.230 1.00 87.25 104 LEU A O 1
ATOM 765 N N . ALA A 1 105 ? 12.813 2.501 -1.810 1.00 86.25 105 ALA A N 1
ATOM 766 C CA . ALA A 1 105 ? 13.801 1.641 -2.458 1.00 86.25 105 ALA A CA 1
ATOM 767 C C . ALA A 1 105 ? 13.430 1.346 -3.921 1.00 86.25 105 ALA A C 1
ATOM 769 O O . ALA A 1 105 ? 14.259 1.517 -4.812 1.00 86.25 105 ALA A O 1
ATOM 770 N N . GLY A 1 106 ? 12.173 0.973 -4.187 1.00 87.12 106 GLY A N 1
ATOM 771 C CA . GLY A 1 106 ? 11.691 0.741 -5.550 1.00 87.12 106 GLY A CA 1
ATOM 772 C C . GLY A 1 106 ? 11.750 1.996 -6.426 1.00 87.12 106 GLY A C 1
ATOM 773 O O . GLY A 1 106 ? 12.094 1.907 -7.601 1.00 87.12 106 GLY A O 1
ATOM 774 N N . ALA A 1 107 ? 11.462 3.172 -5.860 1.00 84.62 107 ALA A N 1
ATOM 775 C CA . ALA A 1 107 ? 11.564 4.437 -6.578 1.00 84.62 107 ALA A CA 1
ATOM 776 C C . ALA A 1 107 ? 13.015 4.743 -6.962 1.00 84.62 107 ALA A C 1
ATOM 778 O O . ALA A 1 107 ? 13.267 5.069 -8.115 1.00 84.62 107 ALA A O 1
ATOM 779 N N . VAL A 1 108 ? 13.966 4.600 -6.031 1.00 82.44 108 VAL A N 1
ATOM 780 C CA . VAL A 1 108 ? 15.393 4.844 -6.302 1.00 82.44 108 VAL A CA 1
ATOM 781 C C . VAL A 1 108 ? 15.896 3.959 -7.442 1.00 82.44 108 VAL A C 1
ATOM 783 O O . VAL A 1 108 ? 16.495 4.492 -8.370 1.00 82.44 108 VAL A O 1
ATOM 786 N N . LEU A 1 109 ? 15.569 2.661 -7.433 1.00 82.44 109 LEU A N 1
ATOM 787 C CA . LEU A 1 109 ? 15.934 1.731 -8.512 1.00 82.44 109 LEU A CA 1
ATOM 788 C C . LEU A 1 109 ? 15.386 2.166 -9.879 1.00 82.44 109 LEU A C 1
ATOM 790 O O . LEU A 1 109 ? 16.059 2.026 -10.892 1.00 82.44 109 LEU A O 1
ATOM 794 N N . GLY A 1 110 ? 14.176 2.732 -9.919 1.00 81.00 110 GLY A N 1
ATOM 795 C CA . GLY A 1 110 ? 13.586 3.257 -11.154 1.00 81.00 110 GLY A CA 1
ATOM 796 C C . GLY A 1 110 ? 14.249 4.534 -11.687 1.00 81.00 110 GLY A C 1
ATOM 797 O O . GLY A 1 110 ? 13.976 4.924 -12.820 1.00 81.00 110 GLY A O 1
ATOM 798 N N . PHE A 1 111 ? 15.095 5.197 -10.891 1.00 79.56 111 PHE A N 1
ATOM 799 C CA . PHE A 1 111 ? 15.752 6.459 -11.241 1.00 79.56 111 PHE A CA 1
ATOM 800 C C . PHE A 1 111 ? 17.288 6.378 -11.261 1.00 79.56 111 PHE A C 1
ATOM 802 O O . PHE A 1 111 ? 17.922 7.425 -11.414 1.00 79.56 111 PHE A O 1
ATOM 809 N N . GLU A 1 112 ? 17.893 5.190 -11.126 1.00 74.50 112 GLU A N 1
ATOM 810 C CA . GLU A 1 112 ? 19.361 5.027 -11.099 1.00 74.50 112 GLU A CA 1
ATOM 811 C C . GLU A 1 112 ? 20.048 5.561 -12.365 1.00 74.50 112 GLU A C 1
ATOM 813 O O . GLU A 1 112 ? 21.120 6.156 -12.271 1.00 74.50 112 GLU A O 1
ATOM 818 N N . ASP A 1 113 ? 19.398 5.453 -13.526 1.00 74.25 113 ASP A N 1
ATOM 819 C CA . ASP A 1 113 ? 19.961 5.884 -14.813 1.00 74.25 113 ASP A CA 1
ATOM 820 C C . ASP A 1 113 ? 19.877 7.405 -15.063 1.00 74.25 113 ASP A C 1
ATOM 822 O O . ASP A 1 113 ? 20.365 7.904 -16.081 1.00 74.25 113 ASP A O 1
ATOM 826 N N . PHE A 1 114 ? 19.249 8.175 -14.166 1.00 75.31 114 PHE A N 1
ATOM 827 C CA . PHE A 1 114 ? 19.069 9.616 -14.360 1.00 75.31 114 PHE A CA 1
ATOM 828 C C . PHE A 1 114 ? 20.234 10.442 -13.790 1.00 75.31 114 PHE A C 1
ATOM 830 O O . PHE A 1 114 ? 20.686 10.198 -12.669 1.00 75.31 114 PHE A O 1
ATOM 837 N N . PRO A 1 115 ? 20.690 11.488 -14.509 1.00 70.44 115 PRO A N 1
ATOM 838 C CA . PRO A 1 115 ? 21.838 12.284 -14.095 1.00 70.44 115 PRO A CA 1
ATOM 839 C C . PRO A 1 115 ? 21.597 12.994 -12.755 1.00 70.44 115 PRO A C 1
ATOM 841 O O . PRO A 1 115 ? 20.649 13.766 -12.589 1.00 70.44 115 PRO A O 1
ATOM 844 N N . SER A 1 116 ? 22.500 12.763 -11.799 1.00 73.31 116 SER A N 1
ATOM 845 C CA . SER A 1 116 ? 22.531 13.459 -10.511 1.00 73.31 116 SER A CA 1
ATOM 846 C C . SER A 1 116 ? 23.390 14.720 -10.586 1.00 73.31 116 SER A C 1
ATOM 848 O O . SER A 1 116 ? 24.517 14.671 -11.081 1.00 73.31 116 SER A O 1
ATOM 850 N N . ILE A 1 117 ? 22.910 15.829 -10.023 1.00 70.31 117 ILE A N 1
ATOM 851 C CA . ILE A 1 117 ? 23.685 17.066 -9.874 1.00 70.31 117 ILE A CA 1
ATOM 852 C C . ILE A 1 117 ? 23.980 17.228 -8.376 1.00 70.31 117 ILE A C 1
ATOM 854 O O . ILE A 1 117 ? 23.064 17.198 -7.560 1.00 70.31 117 ILE A O 1
ATOM 858 N N . PHE A 1 118 ? 25.257 17.349 -7.991 1.00 70.19 118 PHE A N 1
ATOM 859 C CA . PHE A 1 11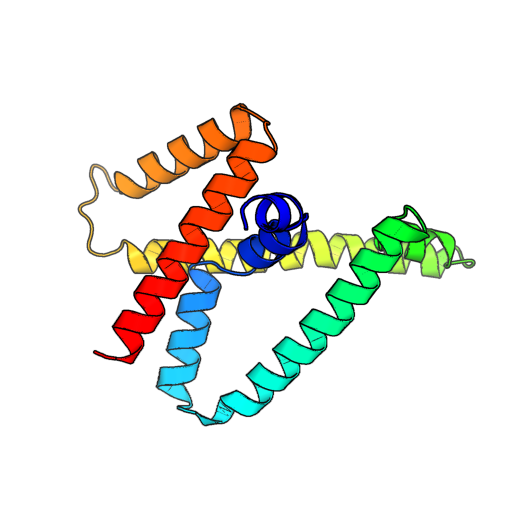8 ? 25.696 17.408 -6.581 1.00 70.19 118 PHE A CA 1
ATOM 860 C C . PHE A 1 118 ? 25.250 16.213 -5.707 1.00 70.19 118 PHE A C 1
ATOM 862 O O . PHE A 1 118 ? 25.018 16.364 -4.511 1.00 70.19 118 PHE A O 1
ATOM 869 N N . GLY A 1 119 ? 25.112 15.018 -6.294 1.00 72.62 119 GLY A N 1
ATOM 870 C CA . GLY A 1 119 ? 24.656 13.818 -5.576 1.00 72.62 119 GLY A CA 1
ATOM 871 C C . GLY A 1 119 ? 23.150 13.786 -5.291 1.00 72.62 119 GLY A C 1
ATOM 872 O O . GLY A 1 119 ? 22.670 12.844 -4.668 1.00 72.62 119 GLY A O 1
ATOM 873 N N . ILE A 1 120 ? 22.394 14.780 -5.772 1.00 71.62 120 ILE A N 1
ATOM 874 C CA . ILE A 1 120 ? 20.935 14.810 -5.692 1.00 71.62 120 ILE A CA 1
ATOM 875 C C . ILE A 1 120 ? 20.368 14.622 -7.099 1.00 71.62 120 ILE A C 1
ATOM 877 O O . ILE A 1 120 ? 20.703 15.344 -8.040 1.00 71.62 120 ILE A O 1
ATOM 881 N N . ASN A 1 121 ? 19.492 13.636 -7.256 1.00 78.12 121 ASN A N 1
ATOM 882 C CA . ASN A 1 121 ? 18.769 13.434 -8.502 1.00 78.12 121 ASN A CA 1
ATOM 883 C C . ASN A 1 121 ? 17.657 14.492 -8.621 1.00 78.12 121 ASN A C 1
ATOM 885 O O . ASN A 1 121 ? 16.779 14.598 -7.759 1.00 78.12 121 ASN A O 1
ATOM 889 N N . ILE A 1 122 ? 17.704 15.290 -9.691 1.00 80.25 122 ILE A N 1
ATOM 890 C CA . ILE A 1 122 ? 16.785 16.415 -9.905 1.00 80.25 122 ILE A CA 1
ATOM 891 C C . ILE A 1 122 ? 15.316 15.962 -9.962 1.00 80.25 122 ILE A C 1
ATOM 893 O O . ILE A 1 122 ? 14.429 16.685 -9.506 1.00 80.25 122 ILE A O 1
ATOM 897 N N . LEU A 1 123 ? 15.048 14.744 -10.453 1.00 79.38 123 LEU A N 1
ATOM 898 C CA . LEU A 1 123 ? 13.699 14.182 -10.504 1.00 79.38 123 LEU A CA 1
ATOM 899 C C . LEU A 1 123 ? 13.157 13.859 -9.115 1.00 79.38 123 LEU A C 1
ATOM 901 O O . LEU A 1 123 ? 11.991 14.142 -8.855 1.00 79.38 123 LEU A O 1
ATOM 905 N N . LEU A 1 124 ? 13.986 13.342 -8.202 1.00 80.56 124 LEU A N 1
ATOM 906 C CA . LEU A 1 124 ? 13.563 13.112 -6.815 1.00 80.56 124 LEU A CA 1
ATOM 907 C C . LEU A 1 124 ? 13.143 14.423 -6.140 1.00 80.56 124 LEU A C 1
ATOM 909 O O . LEU A 1 124 ? 12.123 14.470 -5.452 1.00 80.56 124 LEU A O 1
ATOM 913 N N . LEU A 1 125 ? 13.884 15.502 -6.392 1.00 82.94 125 LEU A N 1
ATOM 914 C CA . LEU A 1 125 ? 13.566 16.845 -5.902 1.00 82.94 125 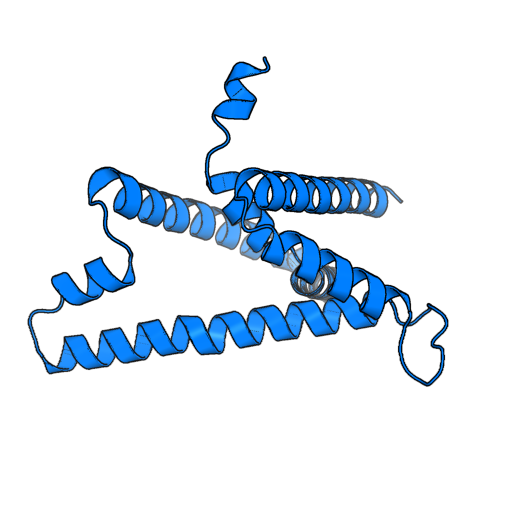LEU A CA 1
ATOM 915 C C . LEU A 1 125 ? 12.229 17.355 -6.463 1.00 82.94 125 LEU A C 1
ATOM 917 O O . LEU A 1 125 ? 11.395 17.864 -5.713 1.00 82.94 125 LEU A O 1
ATOM 921 N N . LEU A 1 126 ? 11.993 17.168 -7.766 1.00 86.25 126 LEU A N 1
ATOM 922 C CA . LEU A 1 126 ? 10.734 17.530 -8.424 1.00 86.25 126 LEU A CA 1
ATOM 923 C C . LEU A 1 126 ? 9.544 16.724 -7.889 1.00 86.25 126 LEU A C 1
ATOM 925 O O . LEU A 1 126 ? 8.480 17.295 -7.647 1.00 86.25 126 LEU A O 1
ATOM 929 N N . ILE A 1 127 ? 9.711 15.419 -7.666 1.00 85.75 127 ILE A N 1
ATOM 930 C CA . ILE A 1 127 ? 8.669 14.552 -7.101 1.00 85.75 127 ILE A CA 1
ATOM 931 C C . ILE A 1 127 ? 8.343 14.987 -5.672 1.00 85.75 127 ILE A C 1
ATOM 933 O O . ILE A 1 127 ? 7.169 15.166 -5.350 1.00 85.75 127 ILE A O 1
ATOM 937 N N . ALA A 1 128 ? 9.360 15.230 -4.841 1.00 86.12 128 ALA A N 1
ATOM 938 C CA . ALA A 1 128 ? 9.182 15.702 -3.471 1.00 86.12 128 ALA A CA 1
ATOM 939 C C . ALA A 1 128 ? 8.449 17.052 -3.421 1.00 86.12 128 ALA A C 1
ATOM 941 O O . ALA A 1 128 ? 7.489 17.207 -2.666 1.00 86.12 128 ALA A O 1
ATOM 942 N N . LEU A 1 129 ? 8.836 18.010 -4.271 1.00 91.00 129 LEU A N 1
ATOM 943 C CA . LEU A 1 129 ? 8.152 19.300 -4.401 1.00 91.00 129 LEU A CA 1
ATOM 944 C C . LEU A 1 129 ? 6.705 19.137 -4.873 1.00 91.00 129 LEU A C 1
ATOM 946 O O . LEU A 1 129 ? 5.809 19.798 -4.346 1.00 91.00 129 LEU A O 1
ATOM 950 N N . THR A 1 130 ? 6.454 18.257 -5.841 1.00 89.62 130 THR A N 1
ATOM 951 C CA . THR A 1 130 ? 5.102 17.993 -6.355 1.00 89.62 130 THR A CA 1
ATOM 952 C C . THR A 1 130 ? 4.221 17.381 -5.269 1.00 89.62 130 THR A C 1
ATOM 954 O O . THR A 1 130 ? 3.113 17.865 -5.034 1.00 89.62 130 THR A O 1
ATOM 957 N N . ALA A 1 131 ? 4.726 16.373 -4.554 1.00 88.75 131 ALA A N 1
ATOM 958 C CA . ALA A 1 131 ? 4.038 15.747 -3.431 1.00 88.75 131 ALA A CA 1
ATOM 959 C C . ALA A 1 131 ? 3.759 16.758 -2.308 1.00 88.75 131 ALA A C 1
ATOM 961 O O . ALA A 1 131 ? 2.629 16.839 -1.825 1.00 88.75 131 ALA A O 1
ATOM 962 N N . PHE A 1 132 ? 4.747 17.583 -1.945 1.00 91.12 132 PHE A N 1
ATOM 963 C CA . PHE A 1 132 ? 4.589 18.634 -0.940 1.00 91.12 132 PHE A CA 1
ATOM 964 C C . PHE A 1 132 ? 3.492 19.629 -1.328 1.00 91.12 132 PHE A C 1
ATOM 966 O O . PHE A 1 132 ? 2.599 19.890 -0.529 1.00 91.12 132 PHE A O 1
ATOM 973 N N . ASN A 1 133 ? 3.506 20.141 -2.562 1.00 91.19 133 ASN A N 1
ATOM 974 C CA . ASN A 1 133 ? 2.485 21.074 -3.042 1.00 91.19 133 ASN A CA 1
ATOM 975 C C . ASN A 1 133 ? 1.088 20.439 -3.061 1.00 91.19 133 ASN A C 1
ATOM 977 O O . ASN A 1 133 ? 0.114 21.065 -2.644 1.00 91.19 133 ASN A O 1
ATOM 981 N N . LEU A 1 134 ? 0.982 19.184 -3.507 1.00 89.19 134 LEU A N 1
ATOM 982 C CA . LEU A 1 134 ? -0.286 18.460 -3.553 1.00 89.19 134 LEU A CA 1
ATOM 983 C C . LEU A 1 134 ? -0.883 18.268 -2.149 1.00 89.19 134 LEU A C 1
ATOM 985 O O . LEU A 1 134 ? -2.085 18.462 -1.960 1.00 89.19 134 LEU A O 1
ATOM 989 N N . LEU A 1 135 ? -0.045 17.926 -1.166 1.00 88.62 135 LEU A N 1
ATOM 990 C CA . LEU A 1 135 ? -0.451 17.762 0.231 1.00 88.62 135 LEU A CA 1
ATOM 991 C C . LEU A 1 135 ? -0.745 19.104 0.909 1.00 88.62 135 LEU A C 1
ATOM 993 O O . LEU A 1 135 ? -1.728 19.207 1.640 1.00 88.62 135 LEU A O 1
ATOM 997 N N . TYR A 1 136 ? 0.046 20.142 0.624 1.00 90.75 136 TYR A N 1
ATOM 998 C CA . TYR A 1 136 ? -0.141 21.491 1.162 1.00 90.75 136 TYR A CA 1
ATOM 999 C C . TYR A 1 136 ? -1.496 22.089 0.769 1.00 90.75 136 TYR A C 1
ATOM 1001 O O . TYR A 1 136 ? -2.149 22.744 1.578 1.00 90.75 136 TYR A O 1
ATOM 1009 N N . LEU A 1 137 ? -1.971 21.810 -0.451 1.00 87.56 137 LEU A N 1
ATOM 1010 C CA . LEU A 1 137 ? -3.302 22.230 -0.896 1.00 87.56 137 LEU A CA 1
ATOM 1011 C C . LEU A 1 137 ? -4.436 21.607 -0.066 1.00 87.56 137 LEU A C 1
ATOM 1013 O O . LEU A 1 137 ? -5.531 22.169 -0.038 1.00 87.56 137 LEU A O 1
ATOM 1017 N N . GLY A 1 138 ? -4.223 20.442 0.560 1.00 80.44 138 GLY A N 1
ATOM 1018 C CA . GLY A 1 138 ? -5.156 19.792 1.493 1.00 80.44 138 GLY A CA 1
ATOM 1019 C C . GLY A 1 138 ? -6.517 19.380 0.912 1.00 80.44 138 GLY A C 1
ATOM 1020 O O . GLY A 1 138 ? -7.385 18.883 1.630 1.00 80.44 138 GLY A O 1
ATOM 1021 N N . LYS A 1 139 ? -6.748 19.582 -0.389 1.00 86.31 139 LYS A N 1
ATOM 1022 C CA . LYS A 1 139 ? -8.034 19.304 -1.033 1.00 86.31 139 LYS A CA 1
ATOM 1023 C C . LYS A 1 139 ? -8.101 17.849 -1.484 1.00 86.31 139 LYS A C 1
ATOM 1025 O O . LYS A 1 139 ? -7.496 17.477 -2.489 1.00 86.31 139 LYS A O 1
ATOM 1030 N N . TYR A 1 140 ? -8.943 17.068 -0.808 1.00 81.00 140 TYR A N 1
ATOM 1031 C CA . TYR A 1 140 ? -9.194 15.649 -1.097 1.00 81.00 140 TYR A CA 1
ATOM 1032 C C . TYR A 1 140 ? -9.374 15.347 -2.593 1.00 81.00 140 TYR A C 1
ATOM 1034 O O . TYR A 1 140 ? -8.702 14.474 -3.132 1.00 81.00 140 TYR A O 1
ATOM 1042 N N . SER A 1 141 ? -10.212 16.122 -3.294 1.00 81.69 141 SER A N 1
ATOM 1043 C CA . SER A 1 141 ? -10.498 15.873 -4.714 1.00 81.69 141 SER A CA 1
ATOM 1044 C C . SER A 1 141 ? -9.274 16.008 -5.627 1.00 81.69 141 SER A C 1
ATOM 1046 O O . SER A 1 141 ? -9.297 15.439 -6.716 1.00 81.69 141 SER A O 1
ATOM 1048 N N . TYR A 1 142 ? -8.251 16.782 -5.253 1.00 84.88 142 TYR A N 1
ATOM 1049 C CA . TYR A 1 142 ? -7.026 16.892 -6.051 1.00 84.88 142 TYR A CA 1
ATOM 1050 C C . TYR A 1 142 ? -6.105 15.705 -5.788 1.00 84.88 142 TYR A C 1
ATOM 1052 O O . TYR A 1 142 ? -5.623 15.101 -6.741 1.00 84.88 142 TYR A O 1
ATOM 1060 N N . ILE A 1 143 ? -5.935 15.334 -4.515 1.00 85.25 143 ILE A N 1
ATOM 1061 C CA . ILE A 1 143 ? -5.130 14.177 -4.102 1.00 85.25 143 ILE A CA 1
ATOM 1062 C C . ILE A 1 143 ? -5.674 12.899 -4.746 1.00 85.25 143 ILE A C 1
ATOM 1064 O O . ILE A 1 143 ? -4.933 12.164 -5.390 1.00 85.25 143 ILE A O 1
ATOM 1068 N N . GLU A 1 144 ? -6.984 12.673 -4.642 1.00 84.06 144 GLU A N 1
ATOM 1069 C CA . GLU A 1 144 ? -7.645 11.501 -5.214 1.00 84.06 144 GLU A CA 1
ATOM 1070 C C . GLU A 1 144 ? -7.448 11.413 -6.730 1.00 84.06 144 GLU A C 1
ATOM 1072 O O . GLU A 1 144 ? -6.989 10.392 -7.237 1.00 84.06 144 GLU A O 1
ATOM 1077 N N . ARG A 1 145 ? -7.752 12.489 -7.468 1.00 85.50 145 ARG A N 1
ATOM 1078 C CA . ARG A 1 145 ? -7.618 12.497 -8.933 1.00 85.50 145 ARG A CA 1
ATOM 1079 C C . ARG A 1 145 ? -6.179 12.278 -9.379 1.00 85.50 145 ARG A C 1
ATOM 1081 O O . ARG A 1 145 ? -5.961 11.582 -10.365 1.00 85.50 145 ARG A O 1
ATOM 1088 N N . PHE A 1 146 ? -5.220 12.864 -8.667 1.00 87.44 146 PHE A N 1
ATOM 1089 C CA . PHE A 1 146 ? -3.804 12.715 -8.978 1.00 87.44 146 PHE A CA 1
ATOM 1090 C C . PHE A 1 146 ? -3.320 11.279 -8.749 1.00 87.44 146 PHE A C 1
ATOM 1092 O O . PHE A 1 146 ? -2.685 10.703 -9.627 1.00 87.44 146 PHE A O 1
ATOM 1099 N N . LEU A 1 147 ? -3.685 10.661 -7.621 1.00 85.75 147 LEU A N 1
ATOM 1100 C CA . LEU A 1 147 ? -3.333 9.268 -7.330 1.00 85.75 147 LEU A CA 1
ATOM 1101 C C . LEU A 1 147 ? -3.958 8.294 -8.333 1.00 85.75 147 LEU A C 1
ATOM 1103 O O . LEU A 1 147 ? -3.273 7.419 -8.856 1.00 85.75 147 LEU A O 1
ATOM 1107 N N . VAL A 1 148 ? -5.239 8.478 -8.660 1.00 85.19 148 VAL A N 1
ATOM 1108 C CA . VAL A 1 148 ? -5.931 7.659 -9.668 1.00 85.19 148 VAL A CA 1
ATOM 1109 C C . VAL A 1 148 ? -5.259 7.791 -11.034 1.00 85.19 148 VAL A C 1
ATOM 1111 O O . VAL A 1 148 ? -5.084 6.790 -11.728 1.00 85.19 148 VAL A O 1
ATOM 1114 N N . PHE A 1 149 ? -4.859 9.005 -11.417 1.00 88.31 149 PHE A N 1
ATOM 1115 C CA . PHE A 1 149 ? -4.124 9.252 -12.654 1.00 88.31 149 PHE A CA 1
ATOM 1116 C C . PHE A 1 149 ? -2.784 8.506 -12.685 1.00 88.31 149 PHE A C 1
ATOM 1118 O O . PHE A 1 149 ? -2.522 7.789 -13.650 1.00 88.31 149 PHE A O 1
ATOM 1125 N N . LEU A 1 150 ? -1.977 8.604 -11.621 1.00 88.00 150 LEU A N 1
ATOM 1126 C CA . LEU A 1 150 ? -0.690 7.907 -11.531 1.00 88.00 150 LEU A CA 1
ATOM 1127 C C . LEU A 1 150 ? -0.850 6.388 -11.637 1.00 88.00 150 LEU A C 1
ATOM 1129 O O . LEU A 1 150 ? -0.180 5.750 -12.445 1.00 88.00 150 LEU A O 1
ATOM 1133 N N . VAL A 1 151 ? -1.781 5.810 -10.880 1.00 85.88 151 VAL A N 1
ATOM 1134 C CA . VAL A 1 151 ? -2.013 4.360 -10.880 1.00 85.88 151 VAL A CA 1
ATOM 1135 C C . VAL A 1 151 ? -2.565 3.870 -12.216 1.00 85.88 151 VAL A C 1
ATOM 1137 O O . VAL A 1 151 ? -2.190 2.795 -12.680 1.00 85.88 151 VAL A O 1
ATOM 1140 N N . SER A 1 152 ? -3.396 4.675 -12.882 1.00 86.94 152 SER A N 1
ATOM 1141 C CA . SER A 1 152 ? -3.871 4.361 -14.233 1.00 86.94 152 SER A CA 1
ATOM 1142 C C . SER A 1 152 ? -2.716 4.314 -15.235 1.00 86.94 152 SER A C 1
ATOM 1144 O O . SER A 1 152 ? -2.648 3.383 -16.034 1.00 86.94 152 SER A O 1
ATOM 1146 N N . ILE A 1 153 ? -1.783 5.273 -15.169 1.00 90.69 153 ILE A N 1
ATOM 1147 C CA . ILE A 1 153 ? -0.573 5.263 -16.005 1.00 90.69 153 ILE A CA 1
ATOM 1148 C C . ILE A 1 153 ? 0.269 4.024 -15.711 1.00 90.69 153 ILE A C 1
ATOM 1150 O O . ILE A 1 153 ? 0.656 3.333 -16.649 1.00 90.69 153 ILE A O 1
ATOM 1154 N N . MET A 1 154 ? 0.510 3.706 -14.436 1.00 87.31 154 MET A N 1
ATOM 1155 C CA . MET A 1 154 ? 1.266 2.509 -14.057 1.00 87.31 154 MET A CA 1
ATOM 1156 C C . MET A 1 154 ? 0.630 1.242 -14.638 1.00 87.31 154 MET A C 1
ATOM 1158 O O . MET A 1 154 ? 1.326 0.444 -15.257 1.00 87.31 154 MET A O 1
ATOM 1162 N N . GLY A 1 155 ? -0.691 1.083 -14.517 1.00 87.38 155 GLY A N 1
ATOM 1163 C CA . GLY A 1 155 ? -1.409 -0.058 -15.089 1.00 87.38 155 GLY A CA 1
ATOM 1164 C C . GLY A 1 155 ? -1.257 -0.167 -16.609 1.00 87.38 155 GLY A C 1
ATOM 1165 O O . GLY A 1 155 ? -1.015 -1.256 -17.123 1.00 87.38 155 GLY A O 1
ATOM 1166 N N . ILE A 1 156 ? -1.339 0.957 -17.330 1.00 90.56 156 ILE A N 1
ATOM 1167 C CA . ILE A 1 156 ? -1.132 0.991 -18.785 1.00 90.56 156 ILE A CA 1
ATOM 1168 C C . ILE A 1 156 ? 0.296 0.559 -19.136 1.00 90.56 156 ILE A C 1
ATOM 1170 O O . ILE A 1 156 ? 0.470 -0.318 -19.981 1.00 90.56 156 ILE A O 1
ATOM 1174 N N . VAL A 1 157 ? 1.308 1.123 -18.469 1.00 90.69 157 VAL A N 1
ATOM 1175 C CA . VAL A 1 157 ? 2.724 0.777 -18.690 1.00 90.69 157 VAL A CA 1
ATOM 1176 C C . VAL A 1 157 ? 2.970 -0.714 -18.457 1.00 90.69 157 VAL A C 1
ATOM 1178 O O . VAL A 1 157 ? 3.651 -1.345 -19.258 1.00 90.69 157 VAL A O 1
ATOM 1181 N N . PHE A 1 158 ? 2.366 -1.301 -17.423 1.00 87.31 158 PHE A N 1
ATOM 1182 C CA . PHE A 1 158 ? 2.466 -2.736 -17.152 1.00 87.31 158 PHE A CA 1
ATOM 1183 C C . PHE A 1 158 ? 1.859 -3.611 -18.244 1.00 87.31 158 PHE A C 1
ATOM 1185 O O . PHE A 1 158 ? 2.450 -4.622 -18.608 1.00 87.31 158 PHE A O 1
ATOM 1192 N N . ILE A 1 159 ? 0.690 -3.238 -18.771 1.00 90.38 159 ILE A N 1
ATOM 1193 C CA . ILE A 1 159 ? 0.063 -3.979 -19.873 1.00 90.38 159 ILE A CA 1
ATOM 1194 C C . ILE A 1 159 ? 0.963 -3.934 -21.108 1.00 90.38 159 ILE A C 1
ATOM 1196 O O . ILE A 1 159 ? 1.177 -4.965 -21.736 1.00 90.38 159 ILE A O 1
ATOM 1200 N N . PHE A 1 160 ? 1.525 -2.765 -21.429 1.00 93.19 160 PHE A N 1
ATOM 1201 C CA . PHE A 1 160 ? 2.495 -2.646 -22.518 1.00 93.19 160 PHE A CA 1
ATOM 1202 C C . PHE A 1 160 ? 3.736 -3.509 -22.275 1.00 93.19 160 PHE A C 1
ATOM 1204 O O . PHE A 1 160 ? 4.131 -4.252 -23.167 1.00 93.19 160 PHE A O 1
ATOM 1211 N N . ALA A 1 161 ? 4.310 -3.462 -21.071 1.00 88.94 161 ALA A N 1
ATOM 1212 C CA . ALA A 1 161 ? 5.481 -4.255 -20.705 1.00 88.94 161 ALA A CA 1
ATOM 1213 C C . ALA A 1 161 ? 5.222 -5.771 -20.723 1.00 88.94 161 ALA A C 1
ATOM 1215 O O . ALA A 1 161 ? 6.148 -6.533 -20.948 1.00 88.94 161 ALA A O 1
ATOM 1216 N N . ALA A 1 162 ? 3.984 -6.217 -20.495 1.00 86.31 162 ALA A N 1
ATOM 1217 C CA . ALA A 1 162 ? 3.619 -7.632 -20.564 1.00 86.31 162 ALA A CA 1
ATOM 1218 C C . ALA A 1 162 ? 3.465 -8.158 -22.003 1.00 86.31 162 ALA A C 1
ATOM 1220 O O . ALA A 1 162 ? 3.474 -9.370 -22.209 1.00 86.31 162 ALA A O 1
ATOM 1221 N N . ILE A 1 163 ? 3.251 -7.265 -22.976 1.00 92.38 163 ILE A N 1
ATOM 1222 C CA . ILE A 1 163 ? 3.095 -7.608 -24.398 1.00 92.38 163 ILE A CA 1
ATOM 1223 C C . ILE A 1 163 ? 4.445 -7.582 -25.130 1.00 92.38 163 ILE A C 1
ATOM 1225 O O . ILE A 1 163 ? 4.603 -8.301 -26.118 1.00 92.38 163 ILE A O 1
ATOM 1229 N N . LEU A 1 164 ? 5.367 -6.722 -24.682 1.00 87.06 164 LEU A N 1
ATOM 1230 C CA . LEU A 1 164 ? 6.694 -6.513 -25.266 1.00 87.06 164 LEU A CA 1
ATOM 1231 C C . LEU A 1 164 ? 7.654 -7.661 -24.927 1.00 87.06 164 LEU A C 1
ATOM 1233 O O . LEU A 1 164 ? 8.406 -8.057 -25.844 1.00 87.06 164 LEU A O 1
#

Foldseek 3Di:
DVVVVVVPPCVLVVVLVQDALLVVVVVVVCCVVPPCNCVVVVVVVVVVVVVVVVVQVCCCPPVVDGPLRVLLVPDPDPVSNVVSNCVVVCCVPVVVVVVVVSRVVSVCVVCVPADDDPNHRVVVVVVVVVVCVQVVVVDPVSSSVVSSVVVVVVVVVVVVVVVD

pLDDT: mean 85.7, std 10.18, range [41.41, 96.5]

Secondary structure (DSSP, 8-state):
-HHHHTT--THHHHHHHT--HHHHHHHHHHHHHHTTTTHHHHHHHHHHHHHHHHHHHHIIIII---HHHHHHHH--SHHHHHHHHHHHHHHHHHHHHHHHHHHHHHHHHHTTTSPEETTEEHHHHHHHHHHHHHHHT--HHHHHHHHHHHHHHHHHHHHHHHH-

Radius of gyration: 19.34 Å; chains: 1; bounding box: 48×43×56 Å

Sequence (164 aa):
MLKKLKQLGPGMLVAAAFIGPGTVTTASMAGAGYGYTLLWAMLFSILATITLQEMTARLGTQAKMGLGEAIRKKSTNKLLRYLSFGLVISAIVIGNAAYESGNLAGAVLGFEDFPSIFGINILLLLIALTAFNLLYLGKYSYIERFLVFLVSIMGIVFIFAAIL